Protein AF-A0A318PPM8-F1 (afdb_monomer_lite)

pLDDT: mean 70.76, std 13.42, range [42.53, 93.25]

Radius of gyration: 22.15 Å; chains: 1; bounding box: 48×33×59 Å

Structure (mmCIF, N/CA/C/O backbone):
data_AF-A0A318PPM8-F1
#
_entry.id   AF-A0A318PPM8-F1
#
loop_
_atom_site.group_PDB
_atom_site.id
_atom_site.type_symbol
_atom_site.label_atom_id
_atom_site.label_alt_id
_atom_site.label_comp_id
_atom_site.label_asym_id
_atom_site.label_entity_id
_atom_site.label_seq_id
_atom_site.pdbx_PDB_ins_code
_atom_site.Cartn_x
_atom_site.Cartn_y
_atom_site.Cartn_z
_atom_site.occupancy
_atom_site.B_iso_or_equiv
_atom_site.auth_seq_id
_atom_site.auth_comp_id
_atom_site.auth_asym_id
_atom_site.auth_atom_id
_atom_site.pdbx_PDB_model_num
ATOM 1 N N . MET A 1 1 ? 37.742 24.421 -36.655 1.00 45.97 1 MET A N 1
ATOM 2 C CA . MET A 1 1 ? 37.913 23.216 -35.817 1.00 45.97 1 MET A CA 1
ATOM 3 C C . MET A 1 1 ? 37.545 23.594 -34.392 1.00 45.97 1 MET A C 1
ATOM 5 O O . MET A 1 1 ? 38.369 24.157 -33.689 1.00 45.97 1 MET A O 1
ATOM 9 N N . ILE A 1 2 ? 36.283 23.414 -34.005 1.00 48.28 2 ILE A N 1
ATOM 10 C CA . ILE A 1 2 ? 35.802 23.746 -32.660 1.00 48.28 2 ILE A CA 1
ATOM 11 C C . ILE A 1 2 ? 34.912 22.604 -32.168 1.00 48.28 2 ILE A C 1
ATOM 13 O O . ILE A 1 2 ? 33.851 22.357 -32.725 1.00 48.28 2 ILE A O 1
ATOM 17 N N . TRP A 1 3 ? 35.398 21.951 -31.109 1.00 42.53 3 TRP A N 1
ATOM 18 C CA . TRP A 1 3 ? 34.637 21.218 -30.094 1.00 42.53 3 TRP A CA 1
ATOM 19 C C . TRP A 1 3 ? 34.008 19.849 -30.432 1.00 42.53 3 TRP A C 1
ATOM 21 O O . TRP A 1 3 ? 32.823 19.623 -30.208 1.00 42.53 3 TRP A O 1
ATOM 31 N N . SER A 1 4 ? 34.839 18.859 -30.780 1.00 59.56 4 SER A N 1
ATOM 32 C CA . SER A 1 4 ? 34.525 17.457 -30.440 1.00 59.56 4 SER A CA 1
ATOM 33 C C . SER A 1 4 ? 34.801 17.232 -28.952 1.00 59.56 4 SER A C 1
ATOM 35 O O . SER A 1 4 ? 35.921 16.916 -28.566 1.00 59.56 4 SER A O 1
ATOM 37 N N . GLY A 1 5 ? 33.800 17.465 -28.103 1.00 59.44 5 GLY A N 1
ATOM 38 C CA . GLY A 1 5 ? 33.915 17.157 -26.673 1.00 59.44 5 GLY A CA 1
ATOM 39 C C . GLY A 1 5 ? 32.713 17.492 -25.784 1.00 59.44 5 GLY A C 1
ATOM 40 O O . GLY A 1 5 ? 32.743 17.119 -24.617 1.00 59.44 5 GLY A O 1
ATOM 41 N N . ARG A 1 6 ? 31.667 18.216 -26.256 1.00 55.94 6 ARG A N 1
ATOM 42 C CA . ARG A 1 6 ? 30.564 18.722 -25.369 1.00 55.94 6 ARG A CA 1
ATOM 43 C C . ARG A 1 6 ? 29.280 17.962 -25.531 1.00 55.94 6 ARG A C 1
ATOM 45 O O . ARG A 1 6 ? 28.385 18.172 -24.726 1.00 55.94 6 ARG A O 1
ATOM 52 N N . ASN A 1 7 ? 29.186 17.110 -26.544 1.00 54.53 7 ASN A N 1
ATOM 53 C CA . ASN A 1 7 ? 27.933 16.428 -26.815 1.00 54.53 7 ASN A CA 1
ATOM 54 C C . ASN A 1 7 ? 27.773 15.132 -26.007 1.00 54.53 7 AS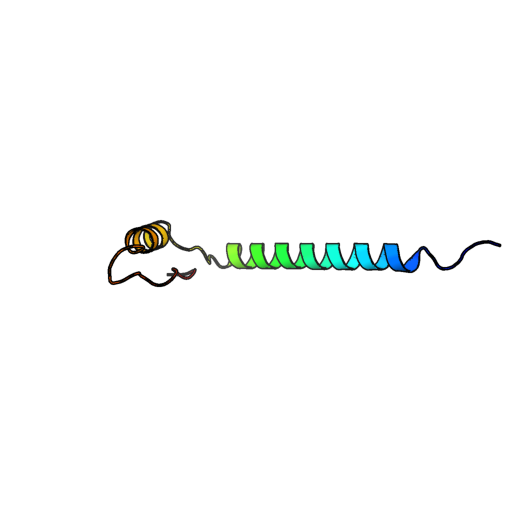N A C 1
ATOM 56 O O . ASN A 1 7 ? 26.661 14.664 -25.820 1.00 54.53 7 ASN A O 1
ATOM 60 N N . THR A 1 8 ? 28.853 14.569 -25.459 1.00 57.72 8 THR A N 1
ATOM 61 C CA . THR A 1 8 ? 28.810 13.230 -24.848 1.00 57.72 8 THR A CA 1
ATOM 62 C C . THR A 1 8 ? 28.183 13.217 -23.450 1.00 57.72 8 THR A C 1
ATOM 64 O O . THR A 1 8 ? 27.474 12.2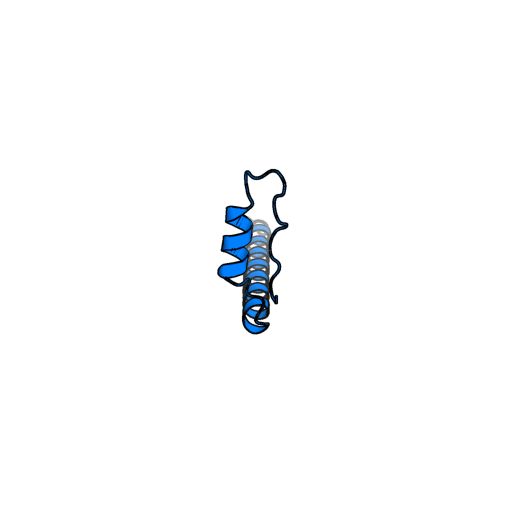82 -23.094 1.00 57.72 8 THR A O 1
ATOM 67 N N . ILE A 1 9 ? 28.379 14.273 -22.655 1.00 56.69 9 ILE A N 1
ATOM 68 C CA . ILE A 1 9 ? 27.815 14.357 -21.294 1.00 56.69 9 ILE A CA 1
ATOM 69 C C . ILE A 1 9 ? 26.311 14.674 -21.279 1.00 56.69 9 ILE A C 1
ATOM 71 O O . ILE A 1 9 ? 25.634 14.330 -20.315 1.00 56.69 9 ILE A O 1
ATOM 75 N N . MET A 1 10 ? 25.778 15.293 -22.340 1.00 53.25 10 MET A N 1
ATOM 76 C CA . MET A 1 10 ? 24.351 15.624 -22.435 1.00 53.25 10 MET A CA 1
ATOM 77 C C . MET A 1 10 ? 23.524 14.463 -23.009 1.00 53.25 10 MET A C 1
ATOM 79 O O . MET A 1 10 ? 22.392 14.263 -22.579 1.00 53.25 10 MET A O 1
ATOM 83 N N . GLU A 1 11 ? 24.100 13.655 -23.908 1.00 54.50 11 GLU A N 1
ATOM 84 C CA . GLU A 1 11 ? 23.422 12.461 -24.439 1.00 54.50 11 GLU A CA 1
ATOM 85 C C . GLU A 1 11 ? 23.368 11.301 -23.438 1.00 54.50 11 GLU A C 1
ATOM 87 O O . GLU A 1 11 ? 22.350 10.614 -23.357 1.00 54.50 11 GLU A O 1
ATOM 92 N N . THR A 1 12 ? 24.408 11.117 -22.618 1.00 55.22 12 THR A N 1
ATOM 93 C CA . THR A 1 12 ? 24.454 9.994 -21.662 1.00 55.22 12 THR A CA 1
ATOM 94 C C . THR A 1 12 ? 23.486 10.217 -20.490 1.00 55.22 12 THR A C 1
ATOM 96 O O . THR A 1 12 ? 22.663 9.358 -20.190 1.00 55.22 12 THR A O 1
ATOM 99 N N . GLY A 1 13 ? 23.463 11.423 -19.905 1.00 55.59 13 GLY A N 1
ATOM 100 C CA . GLY A 1 13 ? 22.575 11.732 -18.773 1.00 55.59 13 GLY A CA 1
ATOM 101 C C . GLY A 1 13 ? 21.077 11.760 -19.114 1.00 55.59 13 GLY A C 1
ATOM 102 O O . GLY A 1 13 ? 20.243 11.561 -18.230 1.00 55.59 13 GLY A O 1
ATOM 103 N N . HIS A 1 14 ? 20.715 11.992 -20.382 1.00 53.50 14 HIS A N 1
ATOM 104 C CA . HIS A 1 14 ? 19.323 11.909 -20.832 1.00 53.50 14 HIS A CA 1
ATOM 105 C C . HIS A 1 14 ? 18.856 10.452 -20.965 1.00 53.50 14 HIS A C 1
ATOM 107 O O . HIS A 1 14 ? 17.732 10.136 -20.586 1.00 53.50 14 HIS A O 1
ATOM 113 N N . SER A 1 15 ? 19.725 9.560 -21.450 1.00 57.47 15 SER A N 1
ATOM 114 C CA . SER A 1 15 ? 19.396 8.145 -21.657 1.00 57.47 15 SER A CA 1
ATOM 115 C C . SER A 1 15 ? 19.240 7.376 -20.337 1.00 57.47 15 SER A C 1
ATOM 117 O O . SER A 1 15 ? 18.272 6.632 -20.180 1.00 57.47 15 SER A O 1
ATOM 119 N N . ASP A 1 16 ? 20.110 7.627 -19.352 1.00 60.19 16 ASP A N 1
ATOM 120 C CA . ASP A 1 16 ? 20.039 6.979 -18.031 1.00 60.19 16 ASP A CA 1
ATOM 121 C C . ASP A 1 16 ? 18.755 7.340 -17.262 1.00 60.19 16 ASP A C 1
ATOM 123 O O . ASP A 1 16 ? 18.073 6.468 -16.721 1.00 60.19 16 ASP A O 1
ATOM 127 N N . ARG A 1 17 ? 18.354 8.620 -17.275 1.00 59.69 17 ARG A N 1
ATOM 128 C CA . ARG A 1 17 ? 17.129 9.082 -16.599 1.00 59.69 17 ARG A CA 1
ATOM 129 C C . ARG A 1 17 ? 15.858 8.491 -17.216 1.00 59.69 17 ARG A C 1
ATOM 131 O O . ARG A 1 17 ? 14.892 8.223 -16.501 1.00 59.69 17 ARG A O 1
ATOM 138 N N . GLU A 1 18 ? 15.832 8.301 -18.534 1.00 59.72 18 GLU A N 1
ATOM 139 C CA . GLU A 1 18 ? 14.695 7.673 -19.213 1.00 59.72 18 GLU A CA 1
ATOM 140 C C . GLU A 1 18 ? 14.648 6.156 -18.968 1.00 59.72 18 GLU A C 1
ATOM 142 O O . GLU A 1 18 ? 13.557 5.610 -18.797 1.00 59.72 18 GLU A O 1
ATOM 147 N N . ALA A 1 19 ? 15.797 5.480 -18.861 1.00 61.72 19 ALA A N 1
ATOM 148 C CA . ALA A 1 19 ? 15.859 4.064 -18.492 1.00 61.72 19 ALA A CA 1
ATOM 149 C C . ALA A 1 19 ? 15.332 3.814 -17.066 1.00 61.72 19 ALA A C 1
ATOM 151 O O . ALA A 1 19 ? 14.514 2.915 -16.861 1.00 61.72 19 ALA A O 1
ATOM 152 N N . GLU A 1 20 ? 15.717 4.658 -16.106 1.00 61.97 20 GLU A N 1
ATOM 153 C CA . GLU A 1 20 ? 15.284 4.563 -14.707 1.00 61.97 20 GLU A CA 1
ATOM 154 C C . GLU A 1 20 ? 13.777 4.835 -14.548 1.00 61.97 20 GLU A C 1
ATOM 156 O O . GLU A 1 20 ? 13.071 4.108 -13.845 1.00 61.97 20 GLU A O 1
ATOM 161 N N . LYS A 1 21 ? 13.237 5.819 -15.285 1.00 64.62 21 LYS A N 1
ATOM 162 C CA . LYS A 1 21 ? 11.785 6.057 -15.361 1.00 64.62 21 LYS A CA 1
ATOM 163 C C . LYS A 1 21 ? 11.041 4.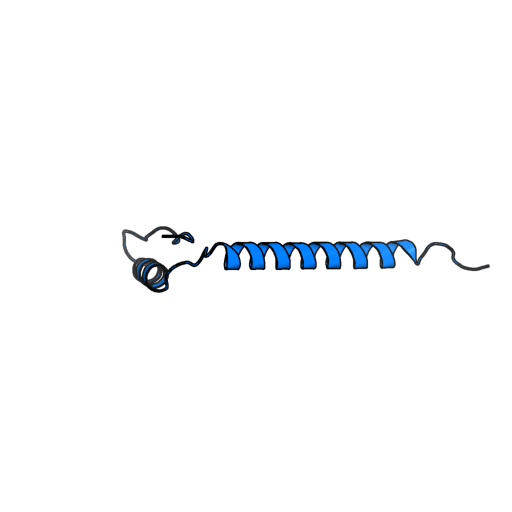845 -15.916 1.00 64.62 21 LYS A C 1
ATOM 165 O O . LYS A 1 21 ? 10.005 4.464 -15.378 1.00 64.62 21 LYS A O 1
ATOM 170 N N . ASN A 1 22 ? 11.563 4.235 -16.977 1.00 68.00 22 ASN A N 1
ATOM 171 C CA . ASN A 1 22 ? 10.915 3.101 -17.629 1.00 68.00 22 ASN A CA 1
ATOM 172 C C . ASN A 1 22 ? 10.910 1.854 -16.726 1.00 68.00 22 ASN A C 1
ATOM 174 O O . ASN A 1 22 ? 9.924 1.117 -16.668 1.00 68.00 22 ASN A O 1
ATOM 178 N N . GLU A 1 23 ? 11.987 1.639 -15.969 1.00 71.12 23 GLU A N 1
ATOM 179 C CA . GLU A 1 23 ? 12.059 0.577 -14.969 1.00 71.12 23 GLU A CA 1
ATOM 180 C C . GLU A 1 23 ? 11.113 0.831 -13.786 1.00 71.12 23 GLU A C 1
ATOM 182 O O . GLU A 1 23 ? 10.383 -0.079 -13.388 1.00 71.12 23 GLU A O 1
ATOM 187 N N . ALA A 1 24 ? 11.050 2.063 -13.273 1.00 70.19 24 ALA A N 1
ATOM 188 C CA . ALA A 1 24 ? 10.106 2.438 -12.222 1.00 70.19 24 ALA A CA 1
ATOM 189 C C . ALA A 1 24 ? 8.648 2.214 -12.661 1.00 70.19 24 ALA A C 1
ATOM 191 O O . ALA A 1 24 ? 7.854 1.646 -11.909 1.00 70.19 24 ALA A O 1
ATOM 192 N N . THR A 1 25 ? 8.306 2.573 -13.903 1.00 69.75 25 THR A N 1
ATOM 193 C CA . THR A 1 25 ? 6.974 2.320 -14.468 1.00 69.75 25 THR A CA 1
ATOM 194 C C . THR A 1 25 ? 6.683 0.826 -14.610 1.00 69.75 25 THR A C 1
ATOM 196 O O . THR A 1 25 ? 5.602 0.387 -14.223 1.00 69.75 25 THR A O 1
ATOM 199 N N . ARG A 1 26 ? 7.631 0.009 -15.094 1.00 68.06 26 ARG A N 1
ATOM 200 C CA . ARG A 1 26 ? 7.426 -1.451 -15.171 1.00 68.06 26 ARG A CA 1
ATOM 201 C C . ARG A 1 26 ? 7.270 -2.102 -13.805 1.00 68.06 26 ARG A C 1
ATOM 203 O O . ARG A 1 26 ? 6.458 -3.008 -13.668 1.00 68.06 26 ARG A O 1
ATOM 210 N N . ARG A 1 27 ? 8.026 -1.659 -12.800 1.00 63.59 27 ARG A N 1
ATOM 211 C CA . ARG A 1 27 ? 7.910 -2.176 -11.430 1.00 63.59 27 ARG A CA 1
ATOM 212 C C . ARG A 1 27 ? 6.551 -1.829 -10.823 1.00 63.59 27 ARG A C 1
ATOM 214 O O . ARG A 1 27 ? 5.927 -2.702 -10.233 1.00 63.59 27 ARG A O 1
ATOM 221 N N . ALA A 1 28 ? 6.065 -0.604 -11.029 1.00 70.56 28 ALA A N 1
ATOM 222 C CA . ALA A 1 28 ? 4.724 -0.204 -10.601 1.00 70.56 28 ALA A CA 1
ATOM 223 C C . ALA A 1 28 ? 3.622 -1.014 -11.312 1.00 70.56 28 ALA A C 1
ATOM 225 O O . ALA A 1 28 ? 2.681 -1.464 -10.664 1.00 70.56 28 ALA A O 1
ATOM 226 N N . LEU A 1 29 ? 3.766 -1.264 -12.619 1.00 71.88 29 LEU A N 1
ATOM 227 C CA . LEU A 1 29 ? 2.841 -2.115 -13.376 1.00 71.88 29 LEU A CA 1
ATOM 228 C C . LEU A 1 29 ? 2.867 -3.570 -12.894 1.00 71.88 29 LEU A C 1
ATOM 230 O O . LEU A 1 29 ? 1.809 -4.157 -12.725 1.00 71.88 29 LEU A O 1
ATOM 234 N N . ALA A 1 30 ? 4.043 -4.136 -12.612 1.00 71.06 30 ALA A N 1
ATOM 235 C CA . ALA A 1 30 ? 4.164 -5.497 -12.088 1.00 71.06 30 ALA A CA 1
ATOM 236 C C . ALA A 1 30 ? 3.549 -5.645 -10.686 1.00 71.06 30 ALA A C 1
ATOM 238 O O . ALA A 1 30 ? 2.962 -6.677 -10.383 1.00 71.06 30 ALA A O 1
ATOM 239 N N . GLN A 1 31 ? 3.652 -4.619 -9.837 1.00 63.47 31 GLN A N 1
ATOM 240 C CA . GLN A 1 31 ? 2.992 -4.605 -8.527 1.00 63.47 31 GLN A CA 1
ATOM 241 C C . GLN A 1 31 ? 1.464 -4.517 -8.660 1.00 63.47 31 GLN A C 1
ATOM 243 O O . GLN A 1 31 ? 0.752 -5.208 -7.934 1.00 63.47 31 GLN A O 1
ATOM 248 N N . ALA A 1 32 ? 0.965 -3.731 -9.620 1.00 65.88 32 ALA A N 1
ATOM 249 C CA . ALA A 1 32 ? -0.462 -3.656 -9.927 1.00 65.88 32 ALA A CA 1
ATOM 250 C C . ALA A 1 32 ? -1.008 -4.980 -10.502 1.00 65.88 32 ALA A C 1
ATOM 252 O O . ALA A 1 32 ? -2.052 -5.449 -10.052 1.00 65.88 32 ALA A O 1
ATOM 253 N N . ASP A 1 33 ? -0.284 -5.615 -11.431 1.00 66.31 33 ASP A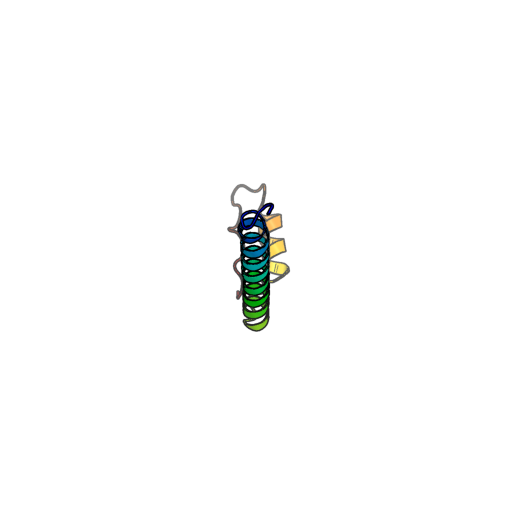 N 1
ATOM 254 C CA . ASP A 1 33 ? -0.637 -6.929 -11.998 1.00 66.31 33 ASP A CA 1
ATOM 255 C C . ASP A 1 33 ? -0.581 -8.049 -10.947 1.00 66.31 33 ASP A C 1
ATOM 257 O O . ASP A 1 33 ? -1.378 -8.984 -10.988 1.00 66.31 33 ASP A O 1
ATOM 261 N N . ALA A 1 34 ? 0.324 -7.946 -9.969 1.00 67.50 34 ALA A N 1
ATOM 262 C CA . ALA A 1 34 ? 0.428 -8.890 -8.858 1.00 67.50 34 ALA A CA 1
ATOM 263 C C . ALA A 1 34 ? -0.720 -8.771 -7.836 1.00 67.50 34 ALA A C 1
ATOM 265 O O . ALA A 1 34 ? -0.746 -9.527 -6.867 1.00 67.50 34 ALA A O 1
ATOM 266 N N . GLY A 1 35 ? -1.655 -7.829 -8.017 1.00 65.56 35 GLY A N 1
ATOM 267 C CA . GLY A 1 35 ? -2.761 -7.627 -7.082 1.00 65.56 35 GLY A CA 1
ATOM 268 C C . GLY A 1 35 ? -2.302 -7.134 -5.710 1.00 65.56 35 GLY A C 1
ATOM 269 O O . GLY A 1 35 ? -3.038 -7.283 -4.736 1.00 65.56 35 GLY A O 1
ATOM 270 N N . LEU A 1 36 ? -1.100 -6.546 -5.627 1.00 67.75 36 LEU A N 1
ATOM 271 C CA . LEU A 1 36 ? -0.543 -5.945 -4.417 1.00 67.75 36 LEU A CA 1
ATOM 272 C C . LEU A 1 36 ? -1.253 -4.615 -4.147 1.00 67.75 36 LEU A C 1
ATOM 274 O O . LEU A 1 36 ? -0.684 -3.531 -4.270 1.00 67.75 36 LEU A O 1
ATOM 278 N N . PHE A 1 37 ? -2.523 -4.717 -3.777 1.00 71.19 37 PHE A N 1
ATOM 279 C CA . PHE A 1 37 ? -3.325 -3.612 -3.294 1.00 71.19 37 PHE A CA 1
ATOM 280 C C . PHE A 1 37 ? -3.481 -3.735 -1.785 1.00 71.19 37 PHE A C 1
ATOM 282 O O . PHE A 1 37 ? -3.635 -4.826 -1.234 1.00 71.19 37 PHE A O 1
ATOM 289 N N . ILE A 1 38 ? -3.431 -2.591 -1.117 1.00 78.88 38 ILE A N 1
ATOM 290 C CA . ILE A 1 38 ? -3.830 -2.480 0.278 1.00 78.88 38 ILE A CA 1
ATOM 291 C C . ILE A 1 38 ? -5.335 -2.217 0.277 1.00 78.88 38 ILE A C 1
ATOM 293 O O . ILE A 1 38 ? -5.804 -1.323 -0.433 1.00 78.88 38 ILE A O 1
ATOM 297 N N . SER A 1 39 ? -6.095 -2.994 1.048 1.00 83.31 39 SER A N 1
ATOM 298 C CA . SER A 1 39 ? -7.539 -2.794 1.144 1.00 83.31 39 SER A CA 1
ATOM 299 C C . SER A 1 39 ? -7.865 -1.440 1.788 1.00 83.31 39 SER A C 1
ATOM 301 O O . SER A 1 39 ? -7.215 -0.997 2.738 1.00 83.31 39 SER A O 1
ATOM 303 N N . ASP A 1 40 ? -8.900 -0.772 1.275 1.00 81.75 40 ASP A N 1
ATOM 304 C CA . ASP A 1 40 ? -9.390 0.506 1.817 1.00 81.75 40 ASP A CA 1
ATOM 305 C C . ASP A 1 40 ? -9.760 0.389 3.309 1.00 81.75 40 ASP A C 1
ATOM 307 O O . ASP A 1 40 ? -9.511 1.30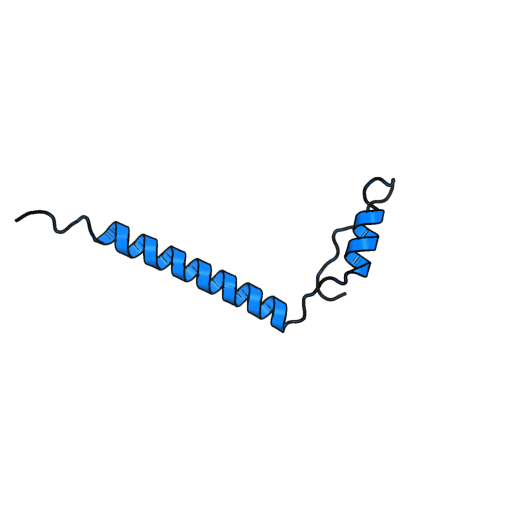3 4.096 1.00 81.75 40 ASP A O 1
ATOM 311 N N . GLU A 1 41 ? -10.274 -0.769 3.722 1.00 86.19 41 GLU A N 1
ATOM 312 C CA . GLU A 1 41 ? -10.593 -1.064 5.118 1.00 86.19 41 GLU A CA 1
ATOM 313 C C . GLU A 1 41 ? -9.341 -1.126 6.006 1.00 86.19 41 GLU A C 1
ATOM 315 O O . GLU A 1 41 ? -9.334 -0.530 7.086 1.00 86.19 41 GLU A O 1
ATOM 320 N N . ALA A 1 42 ? -8.253 -1.753 5.539 1.00 84.75 42 ALA A N 1
ATOM 321 C CA . ALA A 1 42 ? -6.993 -1.805 6.279 1.00 84.75 42 ALA A CA 1
ATOM 322 C C . ALA A 1 42 ? -6.374 -0.408 6.451 1.00 84.75 42 ALA A C 1
ATOM 324 O O . ALA A 1 42 ? -5.900 -0.071 7.538 1.00 84.75 42 ALA A O 1
ATOM 325 N N . VAL A 1 43 ? -6.450 0.444 5.419 1.00 86.00 43 VAL A N 1
ATOM 326 C CA . VAL A 1 43 ? -6.005 1.847 5.511 1.00 86.00 43 VAL A CA 1
ATOM 327 C C . VAL A 1 43 ? -6.852 2.632 6.514 1.00 86.00 43 VAL A C 1
ATOM 329 O O . VAL A 1 43 ? -6.303 3.393 7.311 1.00 86.00 43 VAL A O 1
ATOM 332 N N . LYS A 1 44 ? -8.176 2.442 6.520 1.00 88.56 44 LYS A N 1
ATOM 333 C CA . LYS A 1 44 ? -9.083 3.118 7.462 1.00 88.56 44 LYS A CA 1
ATOM 334 C C . LYS A 1 44 ? -8.851 2.689 8.906 1.00 88.56 44 LYS A C 1
ATOM 336 O O . LYS A 1 44 ? -8.799 3.550 9.781 1.00 88.56 44 LYS A O 1
ATOM 341 N N . ALA A 1 45 ? -8.686 1.391 9.155 1.00 87.94 45 ALA A N 1
ATOM 342 C CA . ALA A 1 45 ? -8.395 0.866 10.486 1.00 87.94 45 ALA A 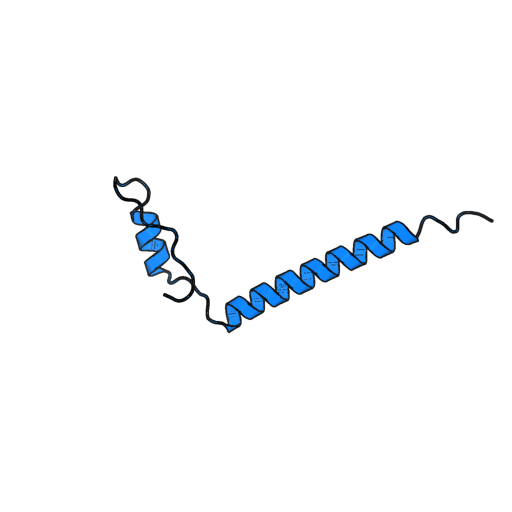CA 1
ATOM 343 C C . ALA A 1 45 ? -7.055 1.399 11.009 1.00 87.94 45 ALA A C 1
ATOM 345 O O . ALA A 1 45 ? -6.976 1.890 12.137 1.00 87.94 45 ALA A O 1
ATOM 346 N N . TRP A 1 46 ? -6.024 1.388 10.160 1.00 93.25 46 TRP A N 1
ATOM 347 C CA . TRP A 1 46 ? -4.732 1.984 10.476 1.00 93.25 46 TRP A CA 1
ATOM 348 C C . TRP A 1 46 ? -4.864 3.471 10.810 1.00 93.25 46 TRP A C 1
ATOM 350 O O . TRP A 1 46 ? -4.469 3.888 11.897 1.00 93.25 46 TRP A O 1
ATOM 360 N N . ALA A 1 47 ? -5.493 4.261 9.939 1.00 91.12 47 ALA A N 1
ATOM 361 C CA . ALA A 1 47 ? -5.662 5.694 10.152 1.00 91.12 47 ALA A CA 1
ATOM 362 C C . ALA A 1 47 ? -6.444 6.009 11.440 1.00 91.12 47 ALA A C 1
ATOM 364 O O . ALA A 1 47 ? -6.088 6.942 12.154 1.00 91.12 47 ALA A O 1
ATOM 365 N N . ALA A 1 48 ? -7.463 5.211 11.772 1.00 90.38 48 ALA A N 1
ATOM 366 C CA . ALA A 1 48 ? -8.246 5.364 12.998 1.00 90.38 48 ALA A CA 1
ATOM 367 C C . ALA A 1 48 ? -7.454 5.030 14.275 1.00 90.38 48 ALA A C 1
ATOM 369 O O . ALA A 1 48 ? -7.771 5.542 15.346 1.00 90.38 48 ALA A O 1
ATOM 370 N N . SER A 1 49 ? -6.427 4.184 14.173 1.00 90.69 49 SER A N 1
ATOM 371 C CA . SER A 1 49 ? -5.549 3.852 15.300 1.00 90.69 49 SER A CA 1
ATOM 372 C C . SER A 1 49 ? -4.497 4.930 15.587 1.00 90.69 49 SER A C 1
ATOM 374 O O . SER A 1 49 ? -3.950 4.981 16.694 1.00 90.69 49 SER A O 1
ATOM 376 N N . LEU A 1 50 ? -4.215 5.808 14.614 1.00 88.12 50 LEU A N 1
ATOM 377 C CA . LEU A 1 50 ? -3.264 6.902 14.781 1.00 88.12 50 LEU A CA 1
ATOM 378 C C . LEU A 1 50 ? -3.805 7.900 15.812 1.00 88.12 50 LEU A C 1
ATOM 380 O O . LEU A 1 50 ? -4.873 8.479 15.638 1.00 88.12 50 LEU A O 1
ATOM 384 N N . GLY A 1 51 ? -3.049 8.113 16.889 1.00 83.44 51 GLY A N 1
ATOM 385 C CA . GLY A 1 51 ? -3.458 8.982 17.999 1.00 83.44 51 GLY A CA 1
ATOM 386 C C . GLY A 1 51 ? -4.142 8.256 19.160 1.00 83.44 51 GLY A C 1
ATOM 387 O O . GLY A 1 51 ? -4.591 8.915 20.094 1.00 83.44 51 GLY A O 1
ATOM 388 N N . THR A 1 52 ? -4.194 6.922 19.129 1.00 90.00 52 THR A N 1
ATOM 389 C CA . THR A 1 52 ? -4.538 6.085 20.290 1.00 90.00 52 THR A CA 1
ATOM 390 C C . THR A 1 52 ? -3.274 5.557 20.978 1.00 90.00 52 THR A C 1
ATOM 392 O O . THR A 1 52 ? -2.180 5.639 20.417 1.00 90.00 52 THR A O 1
ATOM 395 N N . ASP A 1 53 ? -3.413 4.968 22.170 1.00 89.88 53 ASP A N 1
ATOM 396 C CA . ASP A 1 53 ? -2.293 4.349 22.903 1.00 89.88 53 ASP A CA 1
ATOM 397 C C . ASP A 1 53 ? -1.701 3.113 22.189 1.00 89.88 53 ASP A C 1
ATOM 399 O O . ASP A 1 53 ? -0.599 2.671 22.514 1.00 89.88 53 ASP A O 1
ATOM 403 N N . HIS A 1 54 ? -2.408 2.565 21.190 1.00 83.44 54 HIS A N 1
ATOM 404 C CA . HIS A 1 54 ? -1.992 1.399 20.409 1.00 83.44 54 HIS A CA 1
ATOM 405 C C . HIS A 1 54 ? -2.171 1.639 18.900 1.00 83.44 54 HIS A C 1
ATOM 407 O O . HIS A 1 54 ? -3.124 1.134 18.300 1.00 83.44 54 HIS A O 1
ATOM 413 N N . PRO A 1 55 ? -1.262 2.394 18.257 1.00 84.62 55 PRO A N 1
ATOM 414 C CA . PRO A 1 55 ? -1.290 2.564 16.812 1.00 84.62 55 PRO A CA 1
ATOM 415 C C . PRO A 1 55 ? -0.995 1.235 16.103 1.00 84.62 55 PRO A C 1
ATOM 417 O O . PRO A 1 55 ? -0.082 0.495 16.476 1.00 84.62 55 PRO A O 1
ATOM 420 N N . LEU A 1 56 ? -1.767 0.945 15.061 1.00 87.69 56 LEU A N 1
ATOM 421 C CA . LEU A 1 56 ? -1.572 -0.208 14.192 1.00 87.69 56 LEU A CA 1
ATOM 422 C C . LEU A 1 56 ? -0.372 0.027 13.255 1.00 87.69 56 LEU A C 1
ATOM 424 O O . LEU A 1 56 ? -0.079 1.173 12.893 1.00 87.69 56 LEU A O 1
ATOM 428 N N . PRO A 1 57 ? 0.331 -1.042 12.843 1.00 85.81 57 PRO A N 1
ATOM 429 C CA . PRO A 1 57 ? 1.385 -0.948 11.838 1.00 85.81 57 PRO A CA 1
ATOM 430 C C . PRO A 1 57 ? 0.812 -0.571 10.465 1.00 85.81 57 PRO A C 1
ATOM 432 O O . PRO A 1 57 ? -0.380 -0.750 10.208 1.00 85.81 57 PRO A O 1
ATOM 435 N N . LEU A 1 58 ? 1.670 -0.045 9.583 1.00 85.31 58 LEU A N 1
ATOM 436 C CA . LEU A 1 58 ? 1.276 0.279 8.212 1.00 85.31 58 LEU A CA 1
ATOM 437 C C . LEU A 1 58 ? 0.760 -0.997 7.519 1.00 85.31 58 LEU A C 1
ATOM 439 O O . LEU A 1 58 ? 1.456 -2.012 7.563 1.00 85.31 58 LEU A O 1
ATOM 443 N N . PRO A 1 59 ? -0.423 -0.963 6.892 1.00 83.31 59 PRO A N 1
ATOM 444 C CA . PRO A 1 59 ? -0.969 -2.132 6.223 1.00 83.31 59 PRO A CA 1
ATOM 445 C C . PRO A 1 59 ? -0.144 -2.477 4.979 1.00 83.31 59 PRO A C 1
ATOM 447 O O . PRO A 1 59 ? 0.261 -1.591 4.222 1.00 83.31 59 PRO A O 1
ATOM 450 N N . GLU A 1 60 ? 0.113 -3.769 4.783 1.00 81.69 60 GLU A N 1
ATOM 451 C CA . GLU A 1 60 ? 0.922 -4.271 3.672 1.00 81.69 60 GLU A CA 1
ATOM 452 C C . GLU A 1 60 ? 0.034 -4.736 2.506 1.00 81.69 60 GLU A C 1
ATOM 454 O O . GLU A 1 60 ? -1.099 -5.175 2.719 1.00 81.69 60 GLU A O 1
ATOM 459 N N . PRO A 1 61 ? 0.506 -4.628 1.252 1.00 75.06 61 PRO A N 1
ATOM 460 C CA . PRO A 1 61 ? -0.259 -5.098 0.104 1.00 75.06 61 PRO A CA 1
ATOM 461 C C . PRO A 1 61 ? -0.452 -6.624 0.131 1.00 75.06 61 PRO A C 1
ATOM 463 O O . PRO A 1 61 ? 0.508 -7.356 0.366 1.00 75.06 61 PRO A O 1
ATOM 466 N N . GLY A 1 62 ? -1.660 -7.105 -0.188 1.00 68.19 62 GLY A N 1
ATOM 467 C CA . GLY A 1 62 ? -1.959 -8.545 -0.284 1.00 68.19 62 GLY A CA 1
ATOM 468 C C . GLY A 1 62 ? -2.526 -9.209 0.981 1.00 68.19 62 GLY A C 1
ATOM 469 O O . GLY A 1 62 ? -2.398 -10.427 1.120 1.00 68.19 62 GLY A O 1
ATOM 470 N N . GLN A 1 63 ? -3.133 -8.432 1.886 1.00 58.75 63 GLN A N 1
ATOM 471 C CA . GLN A 1 63 ? -3.918 -8.935 3.026 1.00 58.75 63 GLN A CA 1
ATOM 472 C C . GLN A 1 63 ? -5.390 -9.176 2.687 1.00 58.75 63 GLN A C 1
ATOM 474 O O . GLN A 1 63 ? -5.952 -8.394 1.885 1.00 58.75 63 GLN A O 1
#

Foldseek 3Di:
DDDPPPPPVVVVVVVVVVVVVVVVVVVVVVCVVVQQDFDPVLVVQQVVQPPPPDHDDDTGGPD

Organism: NCBI:txid108528

Sequence (63 aa):
MIWSGRNTIMETGHSDREAEKNEATRRALAQADAGLFISDEAVKAWAASLGTDHPLPLPEPGQ

Secondary structure (DSSP, 8-state):
---TTSSHHHHHHHHHHHHHHHHHHHHHHHHHHTT----HHHHHHHHHHTTSSSPPPPPPTT-

InterPro domains:
  IPR060376 Antitoxin RelB2-4-like, C-terminal domain [PF27535] (23-62)